Protein AF-A0A7C1UBG5-F1 (afdb_monomer_lite)

Sequence (84 aa):
MTKKNVTKAYDNSEFLHSRSARPLRVLAEFIEPEERLRKHGIHNTIVFFGSAISVDNRTFRKQTPNSTVVPEKAVRVSNAHEAC

pLDDT: mean 84.65, std 12.21, range [51.91, 97.94]

Foldseek 3Di:
DDPPDDDDQVRDPVNCPDPNVVVVVVVCVVVVVVVVCVVVVNDDDDDDDDDPDDDDPVVVVVVDDPDPDDPPVVVCVVCVVVVD

Structure (mmCIF, N/CA/C/O backbone):
data_AF-A0A7C1UBG5-F1
#
_entry.id   AF-A0A7C1UBG5-F1
#
loop_
_atom_site.group_PDB
_atom_site.id
_atom_site.type_symbol
_atom_site.label_atom_id
_atom_site.label_alt_id
_atom_site.label_comp_id
_atom_site.label_asym_id
_atom_site.label_entity_id
_atom_site.label_seq_id
_atom_site.pdbx_PDB_ins_code
_atom_site.Cartn_x
_atom_site.Cartn_y
_atom_site.Cartn_z
_atom_site.occupancy
_atom_site.B_iso_or_equiv
_atom_site.auth_seq_id
_atom_site.auth_comp_id
_atom_site.auth_asym_id
_atom_site.auth_atom_id
_atom_site.pdbx_PDB_model_num
ATOM 1 N N . MET A 1 1 ? -32.593 5.608 29.481 1.00 52.62 1 MET A N 1
ATOM 2 C CA . MET A 1 1 ? -31.292 4.936 29.253 1.00 52.62 1 MET A CA 1
ATOM 3 C C . MET A 1 1 ? -30.785 5.336 27.876 1.00 52.62 1 MET A C 1
ATOM 5 O O . MET A 1 1 ? -31.383 4.950 26.881 1.00 52.62 1 MET A O 1
ATOM 9 N N . THR A 1 2 ? -29.757 6.176 27.799 1.00 59.59 2 THR A N 1
ATOM 10 C CA . THR A 1 2 ? -29.141 6.599 26.533 1.00 59.59 2 THR A CA 1
ATOM 11 C C . THR A 1 2 ? -28.325 5.445 25.952 1.00 59.59 2 THR A C 1
ATOM 13 O O . THR A 1 2 ? -27.435 4.902 26.604 1.00 59.59 2 THR A O 1
ATOM 16 N N . LYS A 1 3 ? -28.660 5.027 24.728 1.00 70.38 3 LYS A N 1
ATOM 17 C CA . LYS A 1 3 ? -27.987 3.931 24.024 1.00 70.38 3 LYS A CA 1
ATOM 18 C C . LYS A 1 3 ? -26.567 4.389 23.673 1.00 70.38 3 LYS A C 1
ATOM 20 O O . LYS A 1 3 ? -26.391 5.249 22.815 1.00 70.38 3 LYS A O 1
ATOM 25 N N . LYS A 1 4 ? -25.554 3.862 24.366 1.00 74.25 4 LYS A N 1
ATOM 26 C CA . LYS A 1 4 ? -24.146 4.129 24.043 1.00 74.25 4 LYS A CA 1
ATOM 27 C C . LYS A 1 4 ? -23.857 3.520 22.671 1.00 74.25 4 LYS A C 1
ATOM 29 O O . LYS A 1 4 ? -23.845 2.299 22.532 1.00 74.25 4 LYS A O 1
ATOM 34 N N . ASN A 1 5 ? -23.669 4.362 21.658 1.00 80.25 5 ASN A N 1
ATOM 35 C CA . ASN A 1 5 ? -23.285 3.903 20.329 1.00 80.25 5 ASN A CA 1
ATOM 36 C C . ASN A 1 5 ? -21.836 3.423 20.386 1.00 80.25 5 ASN A C 1
ATOM 38 O O . ASN A 1 5 ? -20.912 4.213 20.565 1.00 80.25 5 ASN A O 1
ATOM 42 N N . VAL A 1 6 ? -21.654 2.110 20.293 1.00 86.69 6 VAL A N 1
ATOM 43 C CA . VAL A 1 6 ? -20.335 1.504 20.139 1.00 86.69 6 VAL A CA 1
ATOM 44 C C . VAL A 1 6 ? -19.914 1.711 18.689 1.00 86.69 6 VAL A C 1
ATOM 46 O O . VAL A 1 6 ? -20.590 1.236 17.776 1.00 86.69 6 VAL A O 1
ATOM 49 N N . THR A 1 7 ? -18.814 2.430 18.477 1.00 91.81 7 THR A N 1
ATOM 50 C CA . THR A 1 7 ? -18.204 2.572 17.153 1.00 91.81 7 THR A CA 1
ATOM 51 C C . THR A 1 7 ? -17.756 1.200 16.672 1.00 91.81 7 THR A C 1
ATOM 53 O O . THR A 1 7 ? -17.059 0.477 17.389 1.00 91.81 7 THR A O 1
ATOM 56 N N . LYS A 1 8 ? -18.169 0.817 15.464 1.00 93.06 8 LYS A N 1
ATOM 57 C CA . LYS A 1 8 ? -17.738 -0.447 14.869 1.00 93.06 8 LYS A CA 1
ATOM 58 C C . LYS A 1 8 ? -16.232 -0.401 14.626 1.00 93.06 8 LYS A C 1
ATOM 60 O O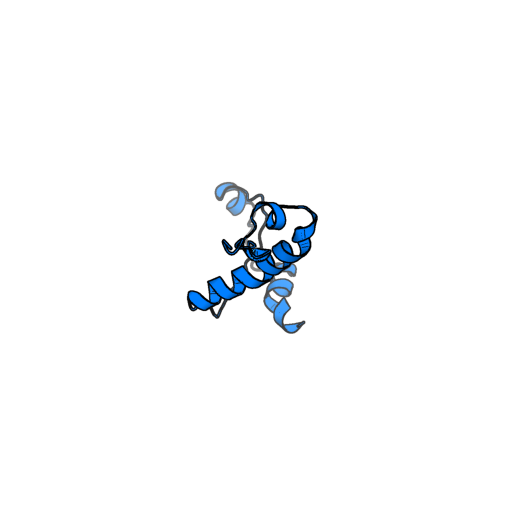 . LYS A 1 8 ? -15.675 0.654 14.343 1.00 93.06 8 LYS A O 1
ATOM 65 N N . ALA A 1 9 ? -15.568 -1.550 14.714 1.00 93.31 9 ALA A N 1
ATOM 66 C CA . ALA A 1 9 ? -14.109 -1.605 14.618 1.00 93.31 9 ALA A CA 1
ATOM 67 C C . ALA A 1 9 ? -13.578 -1.029 13.291 1.00 93.31 9 ALA A C 1
ATOM 69 O O . ALA A 1 9 ? -12.571 -0.333 13.292 1.00 93.31 9 ALA A O 1
ATOM 70 N N . TYR A 1 10 ? -14.286 -1.255 12.180 1.00 93.06 10 TYR A N 1
ATOM 71 C CA . TYR A 1 10 ? -13.915 -0.727 10.863 1.00 93.06 10 TYR A CA 1
ATOM 72 C C . TYR A 1 10 ? -14.191 0.778 10.683 1.00 93.06 10 TYR A C 1
ATOM 74 O O . TYR A 1 10 ? -13.725 1.357 9.711 1.00 93.06 10 TYR A O 1
ATOM 82 N N . ASP A 1 11 ? -14.916 1.415 11.606 1.00 94.88 11 ASP A N 1
ATOM 83 C CA . ASP A 1 11 ? -15.123 2.871 11.632 1.00 94.88 11 ASP A CA 1
ATOM 84 C C . ASP A 1 11 ? -14.170 3.554 12.638 1.00 94.88 11 ASP A C 1
ATOM 86 O O . ASP A 1 11 ? -14.097 4.780 12.719 1.00 94.88 11 ASP A O 1
ATOM 90 N N . ASN A 1 12 ? -13.427 2.772 13.433 1.00 95.81 12 ASN A N 1
ATOM 91 C CA . ASN A 1 12 ? -12.486 3.286 14.421 1.00 95.81 12 ASN A CA 1
ATOM 92 C C . ASN A 1 12 ? -11.101 3.514 13.790 1.00 95.81 12 ASN A C 1
ATOM 94 O O . ASN A 1 12 ? -10.303 2.586 13.641 1.00 95.81 12 ASN A O 1
ATOM 98 N N . SER A 1 13 ? -10.796 4.775 13.473 1.00 95.31 13 SER A N 1
ATOM 99 C CA . SER A 1 13 ? -9.521 5.170 12.860 1.00 95.31 13 SER A CA 1
ATOM 100 C C . SER A 1 13 ? -8.296 4.841 13.723 1.00 95.31 13 SER A C 1
ATOM 102 O O . SER A 1 13 ? -7.287 4.377 13.192 1.00 95.31 13 SER A O 1
ATOM 104 N N . GLU A 1 14 ? -8.376 5.017 15.046 1.00 96.50 14 GLU A N 1
ATOM 105 C CA . GLU A 1 14 ? -7.269 4.702 15.960 1.00 96.50 14 GLU A CA 1
ATOM 106 C C . GLU A 1 14 ? -6.919 3.209 15.893 1.00 96.50 14 GLU A C 1
ATOM 108 O O . GLU A 1 14 ? -5.752 2.835 15.753 1.00 96.50 14 GLU A O 1
ATOM 113 N N . PHE A 1 15 ? -7.940 2.346 15.888 1.00 96.56 15 PHE A N 1
ATOM 114 C CA . PHE A 1 15 ? -7.752 0.910 15.705 1.00 96.56 15 PHE A CA 1
ATOM 115 C C . PHE A 1 15 ? -7.172 0.584 14.325 1.00 96.56 15 PHE A C 1
ATOM 117 O O . PHE A 1 15 ? -6.179 -0.140 14.254 1.00 96.56 15 PHE A O 1
ATOM 124 N N . LEU A 1 16 ? -7.734 1.124 13.239 1.00 96.94 16 LEU A N 1
ATOM 125 C CA . LEU A 1 16 ? -7.302 0.812 11.869 1.00 96.94 16 LEU A CA 1
ATOM 126 C C . LEU A 1 16 ? -5.849 1.217 11.566 1.00 96.94 16 LEU A C 1
ATOM 128 O O . LEU A 1 16 ? -5.149 0.524 10.819 1.00 96.94 16 LEU A O 1
ATOM 132 N N . HIS A 1 17 ? -5.368 2.302 12.171 1.00 96.25 17 HIS A N 1
ATOM 133 C CA . HIS A 1 17 ? -3.983 2.758 12.023 1.00 96.25 17 HIS A CA 1
ATOM 134 C C . HIS A 1 17 ? -3.022 2.113 13.032 1.00 96.25 17 HIS A C 1
ATOM 136 O O . HIS A 1 17 ? -1.804 2.219 12.877 1.00 96.25 17 HIS A O 1
ATOM 142 N N . SER A 1 18 ? -3.541 1.381 14.021 1.00 97.56 18 SER A N 1
ATOM 143 C CA . SER A 1 18 ? -2.724 0.634 14.974 1.00 97.56 18 SER A CA 1
ATOM 144 C C . SER A 1 18 ? -1.958 -0.523 14.313 1.00 97.56 18 SER A C 1
ATOM 146 O O . SER A 1 18 ? -2.235 -0.969 13.192 1.00 97.56 18 SER A O 1
ATOM 148 N N . ARG A 1 19 ? -0.984 -1.067 15.051 1.00 97.94 19 ARG A N 1
ATOM 149 C CA . ARG A 1 19 ? -0.239 -2.266 14.642 1.00 97.94 19 ARG A CA 1
ATOM 150 C C . ARG A 1 19 ? -1.150 -3.491 14.506 1.00 97.94 19 ARG A C 1
ATOM 152 O O . ARG A 1 19 ? -0.936 -4.297 13.604 1.00 97.94 19 ARG A O 1
ATOM 159 N N . SER A 1 20 ? -2.165 -3.604 15.362 1.00 97.88 20 SER A N 1
ATOM 160 C CA . SER A 1 20 ? -3.084 -4.747 15.407 1.00 97.88 20 SER A CA 1
ATOM 161 C C . SER A 1 20 ? -3.934 -4.870 14.142 1.00 97.88 20 SER A C 1
ATOM 163 O O . SER A 1 20 ? -4.209 -5.979 13.699 1.00 97.88 20 SER A O 1
ATOM 165 N N . ALA A 1 21 ? -4.292 -3.748 13.513 1.00 97.88 21 ALA A N 1
ATOM 166 C CA . ALA A 1 21 ? -5.074 -3.734 12.277 1.00 97.88 21 ALA A CA 1
ATOM 167 C C . ALA A 1 21 ? -4.223 -3.810 10.995 1.00 97.88 21 ALA A C 1
ATOM 169 O O . ALA A 1 21 ? -4.762 -3.731 9.892 1.00 97.88 21 ALA A O 1
ATOM 170 N N . ARG A 1 22 ? -2.897 -3.997 11.092 1.00 97.62 22 ARG A N 1
ATOM 171 C CA . ARG A 1 22 ? -2.025 -4.142 9.911 1.00 97.62 22 ARG A CA 1
ATOM 172 C C . ARG A 1 22 ? -2.519 -5.210 8.917 1.00 97.62 22 ARG A C 1
ATOM 174 O O . ARG A 1 22 ? -2.509 -4.897 7.729 1.00 97.62 22 ARG A O 1
ATOM 181 N N . PRO A 1 23 ? -2.958 -6.416 9.334 1.00 97.94 23 PRO A N 1
ATOM 182 C CA . PRO A 1 23 ? -3.454 -7.419 8.389 1.00 97.94 23 PRO A CA 1
ATOM 183 C C . PRO A 1 23 ? -4.651 -6.924 7.568 1.00 97.94 23 PRO A C 1
ATOM 185 O O . PRO A 1 23 ? -4.715 -7.184 6.371 1.00 97.94 23 PRO A O 1
ATOM 188 N N . LEU A 1 24 ? -5.549 -6.145 8.185 1.00 97.25 24 LEU A N 1
ATOM 189 C CA . LEU A 1 24 ? -6.698 -5.553 7.497 1.00 97.25 24 LEU A CA 1
ATOM 190 C C . LEU A 1 24 ? -6.257 -4.552 6.428 1.00 97.25 24 LEU A C 1
ATOM 192 O O . LEU A 1 24 ? -6.786 -4.577 5.323 1.00 97.25 24 LEU A O 1
ATOM 196 N N . ARG A 1 25 ? -5.258 -3.707 6.722 1.00 96.69 25 ARG A N 1
ATOM 197 C CA . ARG A 1 25 ? -4.723 -2.756 5.736 1.00 96.69 25 ARG A CA 1
ATOM 198 C C . ARG A 1 25 ? -4.038 -3.460 4.571 1.00 96.69 25 ARG A C 1
ATOM 200 O O . ARG A 1 25 ? -4.269 -3.074 3.440 1.00 96.69 25 ARG A O 1
ATOM 207 N N . VAL A 1 26 ? -3.258 -4.514 4.820 1.00 97.44 26 VAL A N 1
ATOM 208 C CA . VAL A 1 26 ? -2.643 -5.298 3.729 1.00 97.44 26 VAL A CA 1
ATOM 209 C C . VAL A 1 26 ? -3.712 -5.894 2.815 1.00 97.44 26 VAL A C 1
ATOM 211 O O . VAL A 1 26 ? -3.583 -5.814 1.599 1.00 97.44 26 VAL A O 1
ATOM 214 N N . LEU A 1 27 ? -4.782 -6.449 3.392 1.00 97.62 27 LEU A N 1
ATOM 215 C CA . LEU A 1 27 ? -5.896 -6.976 2.608 1.00 97.62 27 LEU A CA 1
ATOM 216 C C . LEU A 1 27 ? -6.603 -5.870 1.809 1.00 97.62 27 LEU A C 1
ATOM 218 O O . LEU A 1 27 ? -6.920 -6.068 0.640 1.00 97.62 27 LEU A O 1
ATOM 222 N N . ALA A 1 28 ? -6.809 -4.698 2.414 1.00 97.19 28 ALA A N 1
ATOM 223 C CA . ALA A 1 28 ? -7.400 -3.549 1.734 1.00 97.19 28 ALA A CA 1
ATOM 224 C C . ALA A 1 28 ? -6.544 -3.074 0.546 1.00 97.19 28 ALA A C 1
ATOM 226 O O . ALA A 1 28 ? -7.089 -2.869 -0.532 1.00 97.19 28 ALA A O 1
ATOM 227 N N . GLU A 1 29 ? -5.221 -2.974 0.710 1.00 97.06 29 GLU A N 1
ATOM 228 C CA . GLU A 1 29 ? -4.280 -2.602 -0.364 1.00 97.06 29 GLU A CA 1
ATOM 229 C C . GLU A 1 29 ? -4.225 -3.636 -1.498 1.00 97.06 29 GLU A C 1
ATOM 231 O O . GLU A 1 29 ? -3.850 -3.306 -2.619 1.00 97.06 29 GLU A O 1
ATOM 236 N N . PHE A 1 30 ? -4.597 -4.888 -1.228 1.00 96.31 30 PHE A N 1
ATOM 237 C CA . PHE A 1 30 ? -4.690 -5.917 -2.259 1.00 96.31 30 PHE A CA 1
ATOM 238 C C . PHE A 1 30 ? -5.992 -5.809 -3.066 1.00 96.31 30 PHE A C 1
ATOM 240 O O . PHE A 1 30 ? -5.972 -5.939 -4.286 1.00 96.31 30 PHE A O 1
ATOM 247 N N . ILE A 1 31 ? -7.118 -5.545 -2.394 1.00 97.69 31 ILE A N 1
ATOM 248 C CA . ILE A 1 31 ? -8.459 -5.568 -3.004 1.00 97.69 31 ILE A CA 1
ATOM 249 C C . ILE A 1 31 ? -8.835 -4.225 -3.650 1.00 97.69 31 ILE A C 1
ATOM 251 O O . ILE A 1 31 ? -9.409 -4.198 -4.738 1.00 97.69 31 ILE A O 1
ATOM 255 N N . GLU A 1 32 ? -8.544 -3.096 -2.996 1.00 97.50 32 GLU A N 1
ATOM 256 C CA . GLU A 1 32 ? -8.984 -1.771 -3.461 1.00 97.50 32 GLU A CA 1
ATOM 257 C C . GLU A 1 32 ? -8.515 -1.432 -4.883 1.00 97.50 32 GLU A C 1
ATOM 259 O O . GLU A 1 32 ? -9.344 -0.933 -5.653 1.00 97.50 32 GLU A O 1
ATOM 264 N N . PRO A 1 33 ? -7.264 -1.733 -5.295 1.00 95.19 33 PRO A N 1
ATOM 265 C CA . PRO A 1 33 ? -6.818 -1.424 -6.647 1.00 95.19 33 PRO A CA 1
ATOM 266 C C . PRO A 1 33 ? -7.642 -2.139 -7.718 1.00 95.19 33 PRO A C 1
ATOM 268 O O . PRO A 1 33 ? -8.018 -1.511 -8.707 1.00 95.19 33 PRO A O 1
ATOM 271 N N . GLU A 1 34 ? -7.966 -3.417 -7.513 1.00 93.56 34 GLU A N 1
ATOM 272 C CA . GLU A 1 34 ? -8.798 -4.196 -8.433 1.00 93.56 34 GLU A CA 1
ATOM 273 C C . GLU A 1 34 ? -10.206 -3.596 -8.540 1.00 93.56 34 GLU A C 1
ATOM 275 O O . GLU A 1 34 ? -10.689 -3.305 -9.638 1.00 93.56 34 GLU A O 1
ATOM 280 N N . GLU A 1 35 ? -10.841 -3.332 -7.396 1.00 96.50 35 GLU A N 1
ATOM 281 C CA . GLU A 1 35 ? -12.164 -2.706 -7.321 1.00 96.50 35 GLU A CA 1
ATOM 282 C C . GLU A 1 35 ? -12.195 -1.352 -8.038 1.00 96.50 35 GLU A C 1
ATOM 284 O O . GLU A 1 35 ? -13.141 -1.036 -8.770 1.00 96.50 35 GLU A O 1
ATOM 289 N N . ARG A 1 36 ? -11.148 -0.543 -7.849 1.00 97.00 36 ARG A N 1
ATOM 290 C CA . ARG A 1 36 ? -11.004 0.766 -8.484 1.00 97.00 36 ARG A CA 1
ATOM 291 C C . ARG A 1 36 ? -10.852 0.642 -9.995 1.00 97.00 36 ARG A C 1
ATOM 293 O O . ARG A 1 36 ? -11.543 1.367 -10.709 1.00 97.00 36 ARG A O 1
ATOM 300 N N . LEU A 1 37 ? -10.002 -0.256 -10.490 1.00 95.81 37 LEU A N 1
ATOM 301 C CA . LEU A 1 37 ? -9.825 -0.481 -11.930 1.00 95.81 37 LEU A CA 1
ATOM 302 C C . LEU A 1 37 ? -11.130 -0.957 -12.581 1.00 95.81 37 LEU A C 1
ATOM 304 O O . LEU A 1 37 ? -11.547 -0.408 -13.604 1.00 95.81 37 LEU A O 1
ATOM 308 N N . ARG A 1 38 ? -11.833 -1.893 -11.933 1.00 94.50 38 ARG A N 1
ATOM 309 C CA . ARG A 1 38 ? -13.113 -2.421 -12.419 1.00 94.50 38 ARG A CA 1
ATOM 310 C C . ARG A 1 38 ? -14.190 -1.341 -12.519 1.00 94.50 38 ARG A C 1
ATOM 312 O O . ARG A 1 38 ? -14.900 -1.286 -13.518 1.00 94.50 38 ARG A O 1
ATOM 319 N N . LYS A 1 39 ? -14.290 -0.445 -11.529 1.00 97.12 39 LYS A N 1
ATOM 320 C CA . LYS A 1 39 ? -15.231 0.696 -11.556 1.00 97.12 39 LYS A CA 1
ATOM 321 C C . LYS A 1 39 ? -14.987 1.661 -12.720 1.00 97.12 39 LYS A C 1
ATOM 323 O O . LYS A 1 39 ? -15.931 2.305 -13.163 1.00 97.12 39 LYS A O 1
ATOM 328 N N . HIS A 1 40 ? -13.753 1.747 -13.214 1.00 97.00 40 HIS A N 1
ATOM 329 C CA . HIS A 1 40 ? -13.390 2.581 -14.363 1.00 97.00 40 HIS A CA 1
ATOM 330 C C . HIS A 1 40 ? -13.446 1.823 -15.703 1.00 97.00 40 HIS A C 1
ATOM 332 O O . HIS A 1 40 ? -13.033 2.372 -16.720 1.00 97.00 40 HIS A O 1
ATOM 338 N N . GLY A 1 41 ? -13.939 0.576 -15.729 1.00 95.88 41 GLY A N 1
ATOM 339 C CA . GLY A 1 41 ? -14.038 -0.226 -16.955 1.00 95.88 41 GLY A CA 1
ATOM 340 C C . GLY A 1 41 ? -12.685 -0.667 -17.525 1.00 95.88 41 GLY A C 1
ATOM 341 O O . GLY A 1 41 ? -12.575 -0.948 -18.718 1.00 95.88 41 GLY A O 1
ATOM 342 N N . ILE A 1 42 ? -11.635 -0.704 -16.698 1.00 93.44 42 ILE 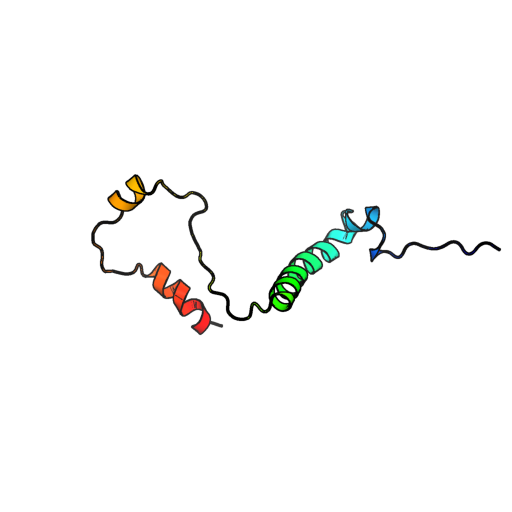A N 1
ATOM 343 C CA . ILE A 1 42 ? -10.301 -1.142 -17.115 1.00 93.44 42 ILE A CA 1
ATOM 344 C C . ILE A 1 42 ? -10.240 -2.665 -16.985 1.00 93.44 42 ILE A C 1
ATOM 346 O O . ILE A 1 42 ? -10.167 -3.198 -15.880 1.00 93.44 42 ILE A O 1
ATOM 350 N N . HIS A 1 43 ? -10.281 -3.358 -18.122 1.00 88.25 43 HIS A N 1
ATOM 351 C CA . HIS A 1 43 ? -10.267 -4.826 -18.186 1.00 88.25 43 HIS A CA 1
ATOM 352 C C . HIS A 1 43 ? -8.969 -5.390 -18.770 1.00 88.25 43 HIS A C 1
ATOM 354 O O . HIS A 1 43 ? -8.505 -6.442 -18.343 1.00 88.25 43 HIS A O 1
ATOM 360 N N . ASN A 1 44 ? -8.368 -4.671 -19.721 1.00 88.50 44 ASN A N 1
ATOM 361 C CA . ASN A 1 44 ? -7.168 -5.101 -20.430 1.00 88.50 44 ASN A CA 1
ATOM 362 C C . ASN A 1 44 ? -6.000 -4.200 -20.027 1.00 88.50 44 ASN A C 1
ATOM 364 O O . ASN A 1 44 ? -6.011 -3.005 -20.323 1.00 88.50 44 ASN A O 1
ATOM 368 N N . THR A 1 45 ? -4.995 -4.776 -19.370 1.00 84.81 45 THR A N 1
ATOM 369 C CA . THR A 1 45 ? -3.845 -4.033 -18.838 1.00 84.81 45 THR A CA 1
ATOM 370 C C . THR A 1 45 ? -2.557 -4.551 -19.463 1.00 84.81 45 THR A C 1
ATOM 372 O O . THR A 1 45 ? -2.288 -5.748 -19.428 1.00 84.81 45 THR A O 1
ATOM 375 N N . ILE A 1 46 ? -1.734 -3.644 -19.993 1.00 86.69 46 ILE A N 1
ATOM 376 C CA . ILE A 1 46 ? -0.358 -3.948 -20.402 1.00 86.69 46 ILE A CA 1
ATOM 377 C C . ILE A 1 46 ? 0.568 -3.436 -19.300 1.00 86.69 46 ILE A C 1
ATOM 379 O O . ILE A 1 46 ? 0.603 -2.236 -19.025 1.00 86.69 46 ILE A O 1
ATOM 383 N N . VAL A 1 47 ? 1.306 -4.341 -18.654 1.00 84.31 47 VAL A N 1
ATOM 384 C CA . VAL A 1 47 ? 2.228 -3.989 -17.568 1.00 84.31 47 VAL A CA 1
ATOM 385 C C . VAL A 1 47 ? 3.625 -3.765 -18.136 1.00 84.31 47 VAL A C 1
ATOM 387 O O . VAL A 1 47 ? 4.246 -4.682 -18.670 1.00 84.31 47 VAL A O 1
ATOM 390 N N . PHE A 1 48 ? 4.136 -2.543 -17.995 1.00 85.50 48 PHE A N 1
ATOM 391 C CA . PHE A 1 48 ? 5.508 -2.201 -18.360 1.00 85.50 48 PHE A CA 1
ATOM 392 C C . PHE A 1 48 ? 6.400 -2.185 -17.121 1.00 85.50 48 PHE A C 1
ATOM 394 O O . PHE A 1 48 ? 6.054 -1.591 -16.100 1.00 85.50 48 PHE A O 1
ATOM 401 N N . PHE A 1 49 ? 7.583 -2.783 -17.237 1.00 82.88 49 PHE A N 1
ATOM 402 C CA . PHE A 1 49 ? 8.626 -2.727 -16.218 1.00 82.88 49 PHE A CA 1
ATOM 403 C C . PHE A 1 49 ? 9.827 -1.943 -16.746 1.00 82.88 49 PHE A C 1
ATOM 405 O O . PHE A 1 49 ? 10.215 -2.086 -17.904 1.00 82.88 49 PHE A O 1
ATOM 412 N N . GLY A 1 50 ? 10.442 -1.137 -15.885 1.00 82.75 50 GLY A N 1
ATOM 413 C CA . GLY A 1 50 ? 11.598 -0.316 -16.228 1.00 82.75 50 GLY A CA 1
ATOM 414 C C . GLY A 1 50 ? 12.461 -0.013 -15.009 1.00 82.75 50 GLY A C 1
ATOM 415 O O . GLY A 1 50 ? 12.061 -0.261 -13.871 1.00 82.75 50 GLY A O 1
ATOM 416 N N . SER A 1 51 ? 13.664 0.509 -15.246 1.00 83.25 51 SER A N 1
ATOM 417 C CA . SER A 1 51 ? 14.526 0.992 -14.164 1.00 83.25 51 SER A CA 1
ATOM 418 C C . SER A 1 51 ? 13.882 2.198 -13.478 1.00 83.25 51 SER A C 1
ATOM 420 O O . SER A 1 51 ? 13.495 3.155 -14.148 1.00 83.25 51 SER A O 1
ATOM 422 N N . ALA A 1 52 ? 13.839 2.188 -12.141 1.00 88.62 52 ALA A N 1
ATOM 423 C CA . ALA A 1 52 ? 13.404 3.343 -11.350 1.00 88.62 52 ALA A CA 1
ATOM 424 C C . ALA A 1 52 ? 14.316 4.567 -11.558 1.00 88.62 52 ALA A C 1
ATOM 426 O O . ALA A 1 52 ? 13.883 5.704 -11.391 1.00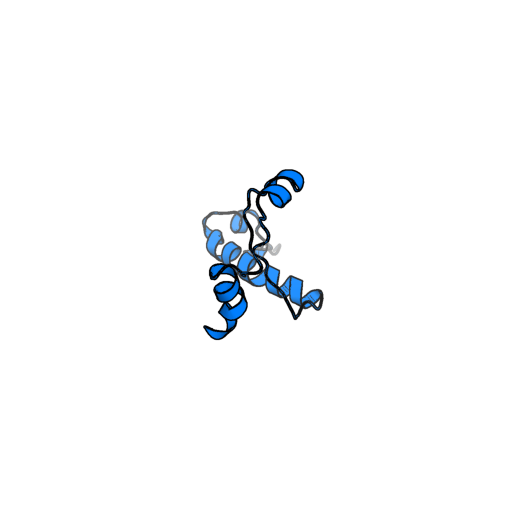 88.62 52 ALA A O 1
ATOM 427 N N . ILE A 1 53 ? 15.571 4.332 -11.955 1.00 84.50 53 ILE A N 1
ATOM 428 C CA . ILE A 1 53 ? 16.535 5.367 -12.325 1.00 84.50 53 ILE A CA 1
ATOM 429 C C . ILE A 1 53 ? 16.692 5.313 -13.842 1.00 84.50 53 ILE A C 1
ATOM 431 O O . ILE A 1 53 ? 17.370 4.433 -14.378 1.00 84.50 53 ILE A O 1
ATOM 435 N N . SER A 1 54 ? 16.023 6.228 -14.534 1.00 82.56 54 SER A N 1
ATOM 436 C CA . SER A 1 54 ? 16.126 6.368 -15.986 1.00 82.56 54 SER A CA 1
ATOM 437 C C . SER A 1 54 ? 17.145 7.448 -16.345 1.00 82.56 54 SER A C 1
ATOM 439 O O . SER A 1 54 ? 17.227 8.482 -15.684 1.00 82.56 54 SER A O 1
ATOM 441 N N . VAL A 1 55 ? 17.936 7.199 -17.389 1.00 83.25 55 VAL A N 1
ATOM 442 C CA . VAL A 1 55 ? 18.882 8.183 -17.937 1.00 83.25 55 VAL A CA 1
ATOM 443 C C . VAL A 1 55 ? 18.160 9.178 -18.844 1.00 83.25 55 VAL A C 1
ATOM 445 O O . VAL A 1 55 ? 17.078 8.894 -19.358 1.00 83.25 55 VAL A O 1
ATOM 448 N N . ASP A 1 56 ? 18.761 10.349 -19.068 1.00 85.94 56 ASP A N 1
ATOM 449 C CA . ASP A 1 56 ? 18.197 11.329 -19.994 1.00 85.94 56 ASP A 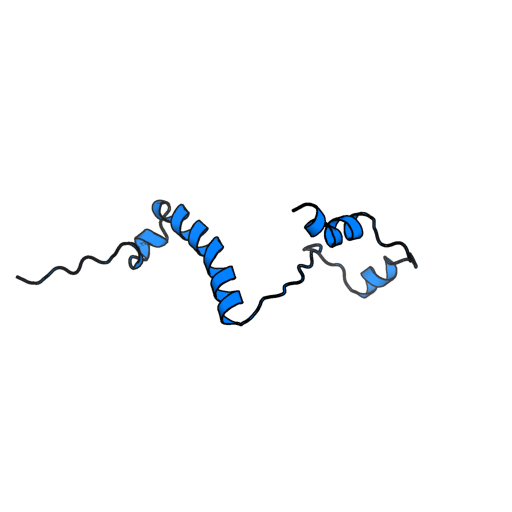CA 1
ATOM 450 C C . ASP A 1 56 ? 18.151 10.785 -21.434 1.00 85.94 56 ASP A C 1
ATOM 452 O O . ASP A 1 56 ? 18.977 9.965 -21.846 1.00 85.94 56 ASP A O 1
ATOM 456 N N . ASN A 1 57 ? 17.200 11.280 -22.225 1.00 78.44 57 ASN A N 1
ATOM 457 C CA . ASN A 1 57 ? 16.941 10.783 -23.575 1.00 78.44 57 ASN A CA 1
ATOM 458 C C . ASN A 1 57 ? 18.164 10.927 -24.512 1.00 78.44 57 ASN A C 1
ATOM 460 O O . ASN A 1 57 ? 18.407 10.065 -25.355 1.00 78.44 57 ASN A O 1
ATOM 464 N N . ARG A 1 58 ? 19.004 11.965 -24.350 1.00 75.94 58 ARG A N 1
ATOM 465 C CA . ARG A 1 58 ? 20.236 12.102 -25.153 1.00 75.94 58 ARG A CA 1
ATOM 466 C C . ARG A 1 58 ? 21.242 11.008 -24.817 1.00 75.94 58 ARG A C 1
ATOM 468 O O . ARG A 1 58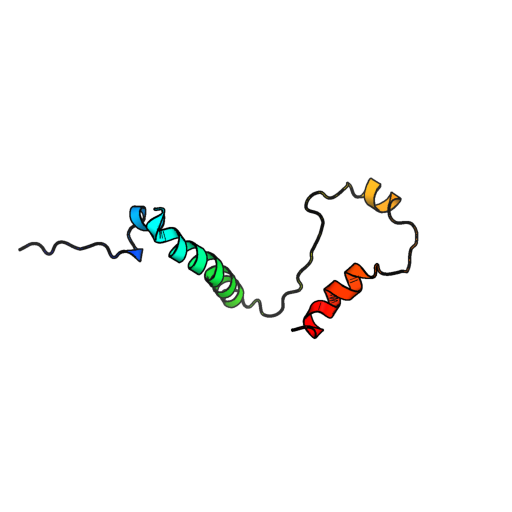 ? 21.883 10.494 -25.731 1.00 75.94 58 ARG A O 1
ATOM 475 N N . THR A 1 59 ? 21.376 10.652 -23.542 1.00 82.12 59 THR A N 1
ATOM 476 C CA . THR A 1 59 ? 22.246 9.553 -23.104 1.00 82.12 59 THR A CA 1
ATOM 477 C C . THR A 1 59 ? 21.686 8.202 -23.541 1.00 82.12 59 THR A C 1
ATOM 479 O O . THR A 1 59 ? 22.430 7.397 -24.098 1.00 82.12 59 THR A O 1
ATOM 482 N N . PHE A 1 60 ? 20.374 7.988 -23.413 1.00 79.00 60 PHE A N 1
ATOM 483 C CA . PHE A 1 60 ? 19.711 6.767 -23.878 1.00 79.00 60 PHE A CA 1
ATOM 484 C C . PHE A 1 60 ? 19.937 6.510 -25.377 1.00 79.00 60 PHE A C 1
ATOM 486 O O . PHE A 1 60 ? 20.340 5.414 -25.764 1.00 79.00 60 PHE A O 1
ATOM 493 N N . ARG A 1 61 ? 19.759 7.533 -26.228 1.00 74.69 61 ARG A N 1
ATOM 494 C CA . ARG A 1 61 ? 19.949 7.416 -27.689 1.00 74.69 61 ARG A CA 1
ATOM 495 C C . ARG A 1 61 ? 21.388 7.105 -28.101 1.00 74.69 61 ARG A C 1
ATOM 497 O O . ARG A 1 61 ? 21.598 6.527 -29.157 1.00 74.69 61 ARG A O 1
ATOM 504 N N . LYS A 1 62 ? 22.380 7.493 -27.292 1.00 79.00 62 LYS A N 1
ATOM 505 C CA . LYS A 1 62 ? 23.790 7.125 -27.515 1.00 79.00 62 LYS A CA 1
ATOM 506 C C . LYS A 1 62 ? 24.079 5.685 -27.086 1.00 79.00 62 LYS A C 1
ATOM 508 O O . LYS A 1 62 ? 24.954 5.048 -27.659 1.00 79.00 62 LYS A O 1
ATOM 513 N N . GLN A 1 63 ? 23.359 5.195 -26.075 1.00 69.94 63 GLN A N 1
ATOM 514 C CA . GLN A 1 63 ? 23.473 3.833 -25.546 1.00 69.94 63 GLN A CA 1
ATOM 515 C C . GLN A 1 63 ? 22.737 2.787 -26.378 1.00 69.94 63 GLN A C 1
ATOM 517 O O . GLN A 1 63 ? 22.928 1.602 -26.135 1.00 69.94 63 GLN A O 1
ATOM 522 N N . THR A 1 64 ? 21.896 3.198 -27.326 1.00 62.91 64 THR A N 1
ATOM 523 C CA . THR A 1 64 ? 21.272 2.299 -28.298 1.00 62.91 64 THR A CA 1
ATOM 524 C C . THR A 1 64 ? 22.152 2.239 -29.553 1.00 62.91 64 THR A C 1
ATOM 526 O O . THR A 1 64 ? 21.931 3.009 -30.486 1.00 62.91 64 THR A O 1
ATOM 529 N N . PRO A 1 65 ? 23.168 1.354 -29.635 1.00 55.12 65 PRO A N 1
ATOM 530 C CA . PRO A 1 65 ? 23.672 0.960 -30.941 1.00 55.12 65 PRO A CA 1
ATOM 531 C C . PRO A 1 65 ? 22.533 0.249 -31.686 1.00 55.12 65 PRO A C 1
ATOM 533 O O . PRO A 1 65 ? 21.653 -0.331 -31.049 1.00 55.12 65 PRO A O 1
ATOM 536 N N . ASN A 1 66 ? 22.543 0.314 -33.019 1.00 61.19 66 ASN A N 1
ATOM 537 C CA . ASN A 1 66 ? 21.579 -0.303 -33.943 1.00 61.19 66 ASN A CA 1
ATOM 538 C C . ASN A 1 66 ? 21.480 -1.835 -33.772 1.00 61.19 66 ASN A C 1
ATOM 540 O O . ASN A 1 66 ? 21.895 -2.598 -34.639 1.00 61.19 66 ASN A O 1
ATOM 544 N N . SER A 1 67 ? 20.956 -2.308 -32.649 1.00 64.56 67 SER A N 1
ATOM 545 C CA . SER A 1 67 ? 20.701 -3.714 -32.397 1.00 64.56 67 SER A CA 1
ATOM 546 C C . SER A 1 67 ? 19.241 -3.981 -32.711 1.00 64.56 67 SER A C 1
ATOM 548 O O . SER A 1 67 ? 18.354 -3.670 -31.922 1.00 64.56 67 SER A O 1
ATOM 550 N N . THR A 1 68 ? 18.995 -4.597 -33.864 1.00 65.94 68 THR A N 1
ATOM 551 C CA . THR A 1 68 ? 17.702 -5.204 -34.221 1.00 65.94 68 THR A CA 1
ATOM 552 C C . THR A 1 68 ? 17.319 -6.338 -33.256 1.00 65.94 68 THR A C 1
ATOM 554 O O . THR A 1 68 ? 16.184 -6.803 -33.252 1.00 65.94 68 THR A O 1
ATOM 557 N N . VAL A 1 69 ? 18.262 -6.795 -32.427 1.00 71.25 69 VAL A N 1
ATOM 558 C CA . VAL A 1 69 ? 18.073 -7.911 -31.506 1.00 71.25 69 VAL A CA 1
ATOM 559 C C . VAL A 1 69 ? 17.316 -7.437 -30.269 1.00 71.25 69 VAL A C 1
ATOM 561 O O . VAL A 1 69 ? 17.832 -6.650 -29.471 1.00 71.25 69 VAL A O 1
ATOM 564 N N . VAL A 1 70 ? 16.093 -7.944 -30.107 1.00 72.62 70 VAL A N 1
ATOM 565 C CA . VAL A 1 70 ? 15.321 -7.805 -28.871 1.00 72.62 70 VAL A CA 1
ATOM 566 C C . VAL A 1 70 ? 16.069 -8.560 -27.767 1.00 72.62 70 VAL A C 1
ATOM 568 O O . VAL A 1 70 ? 16.365 -9.744 -27.942 1.00 72.62 70 VAL A O 1
ATOM 571 N N . PRO A 1 71 ? 16.399 -7.919 -26.632 1.00 75.94 71 PRO A N 1
ATOM 572 C CA . PRO A 1 71 ? 17.095 -8.602 -25.554 1.00 75.94 71 PRO A CA 1
ATOM 573 C C . PRO A 1 71 ? 16.248 -9.764 -25.032 1.00 75.94 71 PRO A C 1
ATOM 575 O O . PRO A 1 71 ? 15.057 -9.604 -24.771 1.00 75.94 71 PRO A O 1
ATOM 578 N N . GLU A 1 72 ? 16.876 -10.921 -24.824 1.00 79.81 72 GLU A N 1
ATOM 579 C CA . GLU A 1 72 ? 16.210 -12.168 -24.417 1.00 79.81 72 GLU A CA 1
ATOM 580 C C . GLU A 1 72 ? 15.304 -11.980 -23.187 1.00 79.81 72 GLU A C 1
ATOM 582 O O . GLU A 1 72 ? 14.196 -12.510 -23.114 1.00 79.81 72 GLU A O 1
ATOM 587 N N . LYS A 1 73 ? 15.735 -11.141 -22.237 1.00 74.88 73 LYS A N 1
ATOM 588 C CA . LYS A 1 73 ? 14.957 -10.792 -21.044 1.00 74.88 73 LYS A CA 1
ATOM 589 C C . LYS A 1 73 ? 13.601 -10.161 -21.385 1.00 74.88 73 LYS A C 1
ATOM 591 O O . LYS A 1 73 ? 12.621 -10.460 -20.714 1.00 74.88 73 LYS A O 1
ATOM 596 N N . ALA A 1 74 ? 13.530 -9.312 -22.410 1.00 74.00 74 ALA A N 1
ATOM 597 C CA . ALA A 1 74 ? 12.279 -8.691 -22.841 1.00 74.00 74 ALA A CA 1
ATOM 598 C C . ALA A 1 74 ? 11.326 -9.713 -23.486 1.00 74.00 74 ALA A C 1
ATOM 6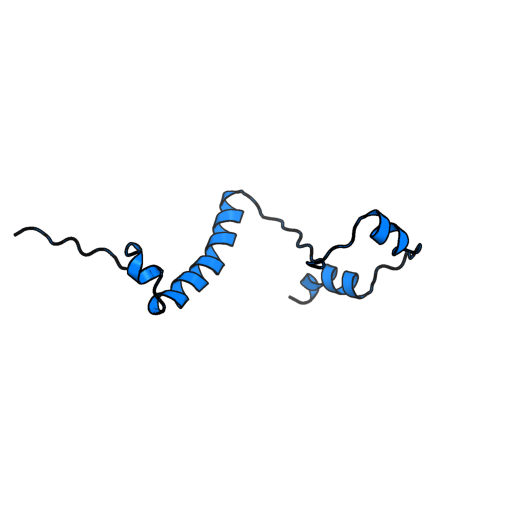00 O O . ALA A 1 74 ? 10.119 -9.651 -23.254 1.00 74.00 74 ALA A O 1
ATOM 601 N N . VAL A 1 75 ? 11.862 -10.696 -24.219 1.00 78.12 75 VAL A N 1
ATOM 602 C CA . VAL A 1 75 ? 11.074 -11.810 -24.781 1.00 78.12 75 VAL A CA 1
ATOM 603 C C . VAL A 1 75 ? 10.486 -12.673 -23.663 1.00 78.12 75 VAL A C 1
ATOM 605 O O . VAL A 1 75 ? 9.292 -12.946 -23.643 1.00 78.12 75 VAL A O 1
ATOM 608 N N . ARG A 1 76 ? 11.293 -13.025 -22.656 1.00 77.44 76 ARG A N 1
ATOM 609 C CA . ARG A 1 76 ? 10.809 -13.798 -21.499 1.00 77.44 76 ARG A CA 1
ATOM 610 C C . ARG A 1 76 ? 9.718 -13.068 -20.712 1.00 77.44 76 ARG A C 1
ATOM 612 O O . ARG A 1 76 ? 8.781 -13.703 -20.253 1.00 77.44 76 ARG A O 1
ATOM 619 N N . VAL A 1 77 ? 9.839 -11.749 -20.544 1.00 76.81 77 VAL A N 1
ATOM 620 C CA . VAL A 1 77 ? 8.833 -10.941 -19.831 1.00 76.81 77 VAL A CA 1
ATOM 621 C C . VAL A 1 77 ? 7.539 -10.816 -20.636 1.00 76.81 77 VAL A C 1
ATOM 623 O O . VAL A 1 77 ? 6.465 -10.921 -20.055 1.00 76.81 77 VAL A O 1
ATOM 626 N N . SER A 1 78 ? 7.620 -10.621 -21.955 1.00 75.38 78 SER A N 1
ATOM 627 C CA . SER A 1 78 ? 6.424 -10.536 -22.812 1.00 75.38 78 SER A CA 1
ATOM 628 C C . SER A 1 78 ? 5.656 -11.858 -22.878 1.00 75.38 78 SER A C 1
ATOM 630 O O . SER A 1 78 ? 4.429 -11.839 -22.835 1.00 75.38 78 SER A O 1
ATOM 632 N N . ASN A 1 79 ? 6.361 -12.990 -22.864 1.00 78.94 79 ASN A N 1
ATOM 633 C CA . ASN A 1 79 ? 5.752 -14.322 -22.863 1.00 78.94 79 ASN A CA 1
ATOM 634 C C . ASN A 1 79 ? 5.479 -14.869 -21.451 1.00 78.94 79 ASN A C 1
ATOM 636 O O . ASN A 1 79 ? 5.091 -16.023 -21.304 1.00 78.94 79 ASN A O 1
ATOM 640 N N . ALA A 1 80 ? 5.660 -14.073 -20.391 1.00 73.56 80 ALA A N 1
ATOM 641 C CA . ALA A 1 80 ? 5.506 -14.552 -19.015 1.00 73.56 80 ALA A CA 1
ATOM 642 C C . ALA A 1 80 ? 4.089 -15.070 -18.707 1.00 73.56 80 ALA A C 1
ATOM 644 O O . ALA A 1 80 ? 3.929 -15.897 -17.813 1.00 73.56 80 ALA A O 1
ATOM 645 N N . HIS A 1 81 ? 3.075 -14.624 -19.459 1.00 73.38 81 HIS A N 1
ATOM 646 C CA . HIS A 1 81 ? 1.714 -15.143 -19.333 1.00 73.38 81 HIS A CA 1
ATOM 647 C C . HIS A 1 81 ? 1.613 -16.634 -19.692 1.00 73.38 81 HIS A C 1
ATOM 649 O O . HIS A 1 81 ? 0.822 -17.335 -19.075 1.00 73.38 81 HIS A O 1
ATOM 655 N N . GLU A 1 82 ? 2.431 -17.141 -20.620 1.00 81.00 82 GLU A N 1
ATOM 656 C CA . GLU A 1 82 ? 2.406 -18.555 -21.033 1.00 81.00 82 GLU A CA 1
ATOM 657 C C . GLU A 1 82 ? 2.819 -19.519 -19.907 1.00 81.00 82 GLU A C 1
ATOM 659 O O . GLU A 1 82 ? 2.569 -20.718 -19.998 1.00 81.00 82 GLU A O 1
ATOM 664 N N . ALA A 1 83 ? 3.468 -19.011 -18.854 1.00 69.94 83 ALA A N 1
ATOM 665 C CA . ALA A 1 83 ? 3.914 -19.792 -17.702 1.00 69.94 83 ALA A CA 1
ATOM 666 C C . ALA A 1 83 ? 2.916 -19.802 -16.523 1.00 69.94 83 ALA A C 1
ATOM 668 O O . ALA A 1 83 ? 3.202 -20.440 -15.506 1.00 69.94 83 ALA A O 1
ATOM 669 N N . CYS A 1 84 ? 1.794 -19.082 -16.635 1.00 51.91 84 CYS A N 1
ATOM 670 C CA . CYS A 1 84 ? 0.671 -19.128 -15.692 1.00 51.91 84 CYS A CA 1
ATOM 671 C C . CYS A 1 84 ? -0.374 -20.145 -16.150 1.00 51.91 84 CYS A C 1
ATOM 673 O O . CYS A 1 84 ? -0.895 -20.858 -15.264 1.00 51.91 84 CYS A O 1
#

Secondary structure (DSSP, 8-state):
-----PPPGGG-HHHHHSSTTHHHHHHHHHHHHHHHHHHTT----PPP---SSPPPHHHHHHH--S-----HHHHHHHTGGGG-

Radius of gyration: 23.4 Å; chains: 1; bounding box: 55×32×64 Å